Protein AF-A0A7R6VLV3-F1 (afdb_monomer_lite)

pLDDT: mean 92.14, std 11.18, range [52.38, 98.62]

Sequence (174 aa):
MRTFLIFTLLVSQLFALTIQDLVKNYKNKNYKYVCTNGYKLFNKIKKDENLVSMYAFACLKSDYIDHLAVPILILKNSKYARKNRAYFSLILMQKNLLASSICDGVTFENLHVPTTDYYLSTIFNLYYQKKYKYDDNRYIFKDKNITYILHADQKCHLTIDEIHEKTRKIHKIR

Secondary structure (DSSP, 8-state):
-HHHHHHHHHHTTTT---HHHHHHHHHTT-HHHHHHHHHHTHHHHTT-HHHHHHHHHHHHHTT--GGGHHHHHH--SSHHHHHHHHHHHHHHHHHHHHHHHHHS----TT------SSHHHHHHHHHHTT-SEEETTEEEEEETTEEEEEEE-TT--EEEEEE-SS-EEEEE--

Foldseek 3Di:
DVVVVVVVVVVVVPDDDDLVNLVVCLVVLVLVCNQVVCVVVVVVQLVDLVSLLSNQVSCLSQQVLVSLPVLLVRQDDDPVSPVSSVVSVLLSVLVVVVLCCLPVVDDDPPDDDDADPRPSSVVSVCVNVVVFDQDPQWTWHDDPQWIWIWHADPVSFIWIWIDGPPDIDIHGND

Radius of gyration: 20.21 Å; chains: 1; bounding box: 44×34×75 Å

Structure (mmCIF, N/CA/C/O backbone):
data_AF-A0A7R6VLV3-F1
#
_entry.id   AF-A0A7R6VLV3-F1
#
loop_
_atom_site.group_PDB
_atom_site.id
_atom_site.type_symbol
_ato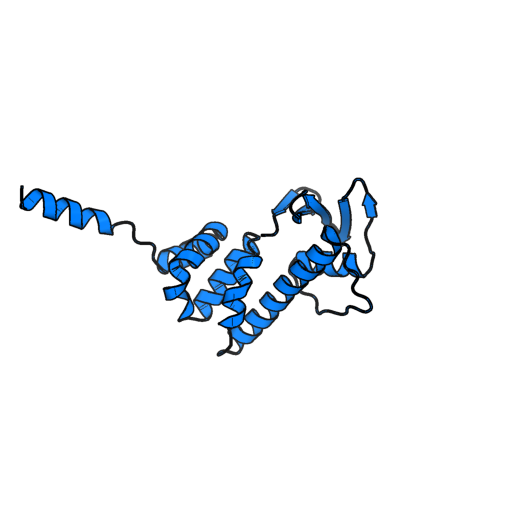m_site.label_atom_id
_atom_site.label_alt_id
_atom_site.label_comp_id
_atom_site.label_asym_id
_atom_site.label_entity_id
_atom_site.label_seq_id
_atom_site.pdbx_PDB_ins_code
_atom_site.Cartn_x
_atom_site.Cartn_y
_atom_site.Cartn_z
_atom_site.occupancy
_atom_site.B_iso_or_equiv
_atom_site.auth_seq_id
_atom_site.auth_comp_id
_atom_site.auth_asym_id
_atom_site.auth_atom_id
_atom_site.pdbx_PDB_model_num
ATOM 1 N N . MET A 1 1 ? -0.428 -1.204 -55.270 1.00 52.38 1 MET A N 1
ATOM 2 C CA . MET A 1 1 ? -0.842 -1.973 -54.067 1.00 52.38 1 MET A CA 1
ATOM 3 C C . MET A 1 1 ? 0.320 -2.348 -53.144 1.00 52.38 1 MET A C 1
ATOM 5 O O . MET A 1 1 ? 0.167 -2.202 -51.941 1.00 52.38 1 MET A O 1
ATOM 9 N N . ARG A 1 2 ? 1.490 -2.764 -53.658 1.00 55.16 2 ARG A N 1
ATOM 10 C CA . ARG A 1 2 ? 2.666 -3.120 -52.829 1.00 55.16 2 ARG A CA 1
ATOM 11 C C . ARG A 1 2 ? 3.239 -1.955 -51.997 1.00 55.16 2 ARG A C 1
ATOM 13 O O . ARG A 1 2 ? 3.637 -2.162 -50.861 1.00 55.16 2 ARG A O 1
ATOM 20 N N . THR A 1 3 ? 3.220 -0.732 -52.529 1.00 55.88 3 THR A N 1
ATOM 21 C CA . THR A 1 3 ? 3.704 0.487 -51.846 1.00 55.88 3 THR A CA 1
ATOM 22 C C . THR A 1 3 ? 2.769 0.988 -50.740 1.00 55.88 3 THR A C 1
ATOM 24 O O . THR A 1 3 ? 3.241 1.514 -49.738 1.00 55.88 3 THR A O 1
ATOM 27 N N . PHE A 1 4 ? 1.456 0.763 -50.867 1.00 56.81 4 PHE A N 1
ATOM 28 C CA . PHE A 1 4 ? 0.463 1.172 -49.863 1.00 56.81 4 PHE A CA 1
ATOM 29 C C . PHE A 1 4 ? 0.545 0.308 -48.589 1.00 56.81 4 PHE A C 1
ATOM 31 O O . PHE A 1 4 ? 0.417 0.821 -47.483 1.00 56.81 4 PHE A O 1
ATOM 38 N N . LEU A 1 5 ? 0.865 -0.985 -48.744 1.00 57.28 5 LEU A N 1
ATOM 39 C CA . LEU A 1 5 ? 1.076 -1.932 -47.639 1.00 57.28 5 LEU A CA 1
ATOM 40 C C . LEU A 1 5 ? 2.317 -1.609 -46.788 1.00 57.28 5 LEU A C 1
ATOM 42 O O . LEU A 1 5 ? 2.301 -1.799 -45.572 1.00 57.28 5 LEU A O 1
ATOM 46 N N . ILE A 1 6 ? 3.379 -1.084 -47.407 1.00 59.91 6 ILE A N 1
ATOM 47 C CA . ILE A 1 6 ? 4.604 -0.677 -46.698 1.00 59.91 6 ILE A CA 1
ATOM 48 C C . ILE A 1 6 ? 4.339 0.577 -45.851 1.00 59.91 6 ILE A C 1
ATOM 50 O O . ILE A 1 6 ? 4.831 0.677 -44.728 1.00 59.91 6 ILE A O 1
ATOM 54 N N . PHE A 1 7 ? 3.498 1.496 -46.338 1.00 57.41 7 PHE A N 1
ATOM 55 C CA . PHE A 1 7 ? 3.139 2.712 -45.607 1.00 57.41 7 PHE A CA 1
ATOM 56 C C . PHE A 1 7 ? 2.276 2.413 -44.369 1.00 57.41 7 PHE A C 1
ATOM 58 O O . PHE A 1 7 ? 2.511 2.975 -43.303 1.00 57.41 7 PHE A O 1
ATOM 65 N N . THR A 1 8 ? 1.347 1.454 -44.453 1.00 60.09 8 THR A N 1
ATOM 66 C CA . THR A 1 8 ? 0.533 1.028 -43.299 1.00 60.09 8 THR A CA 1
ATOM 67 C C . THR A 1 8 ? 1.335 0.328 -42.196 1.00 60.09 8 THR A C 1
ATOM 69 O O . THR A 1 8 ? 0.976 0.444 -41.026 1.00 60.09 8 THR A O 1
ATOM 72 N N . LEU A 1 9 ? 2.441 -0.350 -42.529 1.00 58.28 9 LEU A N 1
ATOM 73 C CA . LEU A 1 9 ? 3.283 -1.051 -41.547 1.00 58.28 9 LEU A CA 1
ATOM 74 C C . LEU A 1 9 ? 4.211 -0.097 -40.766 1.00 58.28 9 LEU A C 1
ATOM 76 O O . LEU A 1 9 ? 4.592 -0.387 -39.631 1.00 58.28 9 LEU A O 1
ATOM 80 N N . LEU A 1 10 ? 4.546 1.062 -41.349 1.00 56.41 10 LEU A N 1
ATOM 81 C CA . LEU A 1 10 ? 5.408 2.069 -40.721 1.00 56.41 10 LEU A CA 1
ATOM 82 C C . LEU A 1 10 ? 4.659 2.904 -39.664 1.00 56.41 10 LEU A C 1
ATOM 84 O O . LEU A 1 10 ? 5.221 3.249 -38.627 1.00 56.41 10 LEU A O 1
ATOM 88 N N . VAL A 1 11 ? 3.370 3.190 -39.887 1.00 60.03 11 VAL A N 1
ATOM 89 C CA . VAL A 1 11 ? 2.559 4.033 -38.984 1.00 60.03 11 VAL A CA 1
ATOM 90 C C . VAL A 1 11 ? 2.170 3.293 -37.692 1.00 60.03 11 VAL A C 1
ATOM 92 O O . VAL A 1 11 ? 1.984 3.923 -36.651 1.00 60.03 11 VAL A O 1
ATOM 95 N N . SER A 1 12 ? 2.130 1.953 -37.694 1.00 56.75 12 SER A N 1
ATOM 96 C CA . SER A 1 12 ? 1.778 1.160 -36.501 1.00 56.75 12 SER A CA 1
ATOM 97 C C . SER A 1 12 ? 2.834 1.155 -35.384 1.00 56.75 12 SER A C 1
ATOM 99 O O . SER A 1 12 ? 2.542 0.706 -34.278 1.00 56.75 12 SER A O 1
ATOM 101 N N . GLN A 1 13 ? 4.050 1.659 -35.627 1.00 57.41 13 GLN A N 1
ATOM 102 C CA . GLN A 1 13 ? 5.126 1.662 -34.621 1.00 57.41 13 GLN A CA 1
ATOM 103 C C . GLN A 1 13 ? 5.123 2.896 -33.696 1.00 57.41 13 GLN A C 1
ATOM 105 O O . GLN A 1 13 ? 5.870 2.928 -32.719 1.00 57.41 13 GLN A O 1
ATOM 110 N N . LEU A 1 14 ? 4.267 3.894 -33.951 1.00 54.88 14 LEU A N 1
ATOM 111 C CA . LEU A 1 14 ? 4.320 5.205 -33.283 1.00 54.88 14 LEU A CA 1
ATOM 112 C C . LEU A 1 14 ? 3.728 5.257 -31.861 1.00 54.88 14 LEU A C 1
ATOM 114 O O . LEU A 1 14 ? 3.871 6.271 -31.185 1.00 54.88 14 LEU A O 1
ATOM 118 N N . PHE A 1 15 ? 3.116 4.177 -31.367 1.00 64.75 15 PHE A N 1
ATOM 119 C CA . PHE A 1 15 ? 2.474 4.148 -30.041 1.00 64.75 15 PHE A CA 1
ATOM 120 C C . PHE A 1 15 ? 3.037 3.066 -29.108 1.00 64.75 15 PHE A C 1
ATOM 122 O O . PHE A 1 15 ? 2.317 2.494 -28.287 1.00 64.75 15 PHE A O 1
ATOM 129 N N . ALA A 1 16 ? 4.329 2.755 -29.219 1.00 79.50 16 ALA A N 1
ATOM 130 C CA . ALA A 1 16 ? 4.968 1.821 -28.300 1.00 79.50 16 ALA A CA 1
ATOM 131 C C . ALA A 1 16 ? 5.195 2.474 -26.924 1.00 79.50 16 ALA A C 1
ATOM 133 O O . ALA A 1 16 ? 5.958 3.425 -26.801 1.00 79.50 16 ALA A O 1
ATOM 134 N N . LEU A 1 17 ? 4.574 1.928 -25.874 1.00 88.06 17 LEU A N 1
ATOM 135 C CA . LEU A 1 17 ? 4.832 2.324 -24.485 1.00 88.06 17 LEU A CA 1
ATOM 136 C C . LEU A 1 17 ? 6.310 2.095 -24.116 1.00 88.06 17 LEU A C 1
ATOM 138 O O . LEU A 1 17 ? 6.812 0.965 -24.191 1.00 88.06 17 LEU A O 1
ATOM 142 N N . THR A 1 18 ? 6.987 3.148 -23.654 1.00 94.31 18 THR A N 1
ATOM 143 C CA . THR A 1 18 ? 8.414 3.113 -23.297 1.00 94.31 18 THR A CA 1
ATOM 144 C C . THR A 1 18 ? 8.668 3.269 -21.792 1.00 94.31 18 THR A C 1
ATOM 146 O O . THR A 1 18 ? 7.795 3.662 -21.019 1.00 94.31 18 THR A O 1
ATOM 149 N N . ILE A 1 19 ? 9.896 2.966 -21.348 1.00 95.69 19 ILE A N 1
ATOM 150 C CA . ILE A 1 19 ? 10.322 3.219 -19.958 1.00 95.69 19 ILE A CA 1
ATOM 151 C C . ILE A 1 19 ? 10.392 4.731 -19.696 1.00 95.69 19 ILE A C 1
ATOM 153 O O . ILE A 1 19 ? 10.039 5.192 -18.611 1.00 95.69 19 ILE A O 1
ATOM 157 N N . GLN A 1 20 ? 10.805 5.510 -20.696 1.00 96.31 20 GLN A N 1
ATOM 158 C CA . GLN A 1 20 ? 10.888 6.965 -20.633 1.00 96.31 20 GLN A CA 1
ATOM 159 C C . GLN A 1 20 ? 9.514 7.584 -20.351 1.00 96.31 20 GLN A C 1
ATOM 161 O O . GLN A 1 20 ? 9.419 8.494 -19.525 1.00 96.31 20 GLN A O 1
ATOM 166 N N . ASP A 1 21 ? 8.446 7.038 -20.942 1.00 95.88 21 ASP A N 1
ATOM 167 C CA . ASP A 1 21 ? 7.072 7.464 -20.657 1.00 95.88 21 ASP A CA 1
ATOM 168 C C . ASP A 1 21 ? 6.703 7.250 -19.190 1.00 95.88 21 ASP A C 1
ATOM 170 O O . ASP A 1 21 ? 6.095 8.127 -18.571 1.00 95.88 21 ASP A O 1
ATOM 174 N N . LEU A 1 22 ? 7.098 6.116 -18.602 1.00 97.38 22 LEU A N 1
ATOM 175 C CA . LEU A 1 22 ? 6.856 5.835 -17.186 1.00 97.38 22 LEU A CA 1
ATOM 176 C C . LEU A 1 22 ? 7.610 6.816 -16.290 1.00 97.38 22 LEU A C 1
ATOM 178 O O . LEU A 1 22 ? 7.017 7.381 -15.375 1.00 97.38 22 LEU A O 1
ATOM 182 N N . VAL A 1 23 ? 8.890 7.072 -16.573 1.00 97.88 23 VAL A N 1
ATOM 183 C CA . VAL A 1 23 ? 9.706 8.019 -15.797 1.00 97.88 23 VAL A CA 1
ATOM 184 C C . VAL A 1 23 ? 9.140 9.439 -15.896 1.00 97.88 23 VAL A C 1
ATOM 186 O O . VAL A 1 23 ? 9.012 10.124 -14.879 1.00 97.88 23 VAL A O 1
ATOM 189 N N . LYS A 1 24 ? 8.749 9.880 -17.098 1.00 98.06 24 LYS A N 1
ATOM 190 C CA . LYS A 1 24 ? 8.115 11.188 -17.322 1.00 98.06 24 LYS A CA 1
ATOM 191 C C . LYS A 1 24 ? 6.810 11.311 -16.534 1.00 98.06 24 LYS A C 1
ATOM 193 O O . LYS A 1 24 ? 6.620 12.282 -15.806 1.00 98.06 24 LYS A O 1
ATOM 198 N N . ASN A 1 25 ? 5.935 10.311 -16.621 1.00 98.38 25 ASN A N 1
ATOM 199 C CA . ASN A 1 25 ? 4.669 10.312 -15.890 1.00 98.38 25 ASN A CA 1
ATOM 200 C C . ASN A 1 25 ? 4.867 10.244 -14.371 1.00 98.38 25 ASN A C 1
ATOM 202 O O . ASN A 1 25 ? 4.122 10.890 -13.636 1.00 98.38 25 ASN A O 1
ATOM 206 N N . TYR A 1 26 ? 5.893 9.537 -13.891 1.00 98.31 26 TYR A N 1
ATOM 207 C CA . TYR A 1 26 ? 6.222 9.493 -12.467 1.00 98.31 26 TYR A CA 1
ATOM 208 C C . TYR A 1 26 ? 6.633 10.873 -11.943 1.00 98.31 26 TYR A C 1
ATOM 210 O O . TYR A 1 26 ? 6.122 11.323 -10.916 1.00 98.31 26 TYR A O 1
ATOM 218 N N . LYS A 1 27 ? 7.509 11.573 -12.679 1.00 98.00 27 LYS A N 1
ATOM 219 C CA . LYS A 1 27 ? 7.925 12.951 -12.367 1.00 98.00 27 LYS A CA 1
ATOM 220 C C . LYS A 1 27 ? 6.735 13.914 -12.357 1.00 98.00 27 LYS A C 1
ATOM 222 O O . LYS A 1 27 ? 6.635 14.747 -11.463 1.00 98.00 27 LYS A O 1
ATOM 227 N N . ASN A 1 28 ? 5.785 13.717 -13.269 1.00 98.19 28 ASN A N 1
ATOM 228 C CA . ASN A 1 28 ? 4.542 14.488 -13.341 1.00 98.19 28 ASN A CA 1
ATOM 229 C C . ASN A 1 28 ? 3.469 14.038 -12.329 1.00 98.19 28 ASN A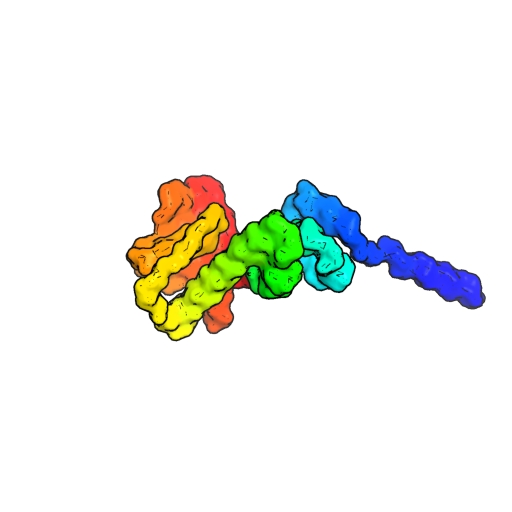 C 1
ATOM 231 O O . ASN A 1 28 ? 2.323 14.466 -12.425 1.00 98.19 28 ASN A O 1
ATOM 235 N N . LYS A 1 29 ? 3.812 13.167 -11.367 1.00 98.19 29 LYS A N 1
ATOM 236 C CA . LYS A 1 29 ? 2.908 12.630 -10.331 1.00 98.19 29 LYS A CA 1
ATOM 237 C C . LYS A 1 29 ? 1.695 11.861 -10.875 1.00 98.19 29 LYS A C 1
ATOM 239 O O . LYS A 1 29 ? 0.742 11.606 -10.142 1.00 98.19 29 LYS A O 1
ATOM 244 N N . ASN A 1 30 ? 1.737 11.418 -12.132 1.00 98.19 30 ASN A N 1
ATOM 245 C CA . ASN A 1 30 ? 0.702 10.584 -12.737 1.00 98.19 30 ASN A CA 1
ATOM 246 C C . ASN A 1 30 ? 0.883 9.112 -12.322 1.00 98.19 30 ASN A C 1
ATOM 248 O O . ASN A 1 30 ? 1.199 8.231 -13.126 1.00 98.19 30 ASN A O 1
ATOM 252 N N . TYR A 1 31 ? 0.736 8.845 -11.024 1.00 98.31 31 TYR A N 1
ATOM 253 C CA . TYR A 1 31 ? 1.088 7.560 -10.419 1.00 98.31 31 TYR A CA 1
ATOM 254 C C . TYR A 1 31 ? 0.207 6.405 -10.895 1.00 98.31 31 TYR A C 1
ATOM 256 O O . TYR A 1 31 ? 0.719 5.318 -11.149 1.00 98.31 31 TYR A O 1
ATOM 264 N N . LYS A 1 32 ? -1.091 6.649 -11.116 1.00 97.50 32 LYS A N 1
ATOM 265 C CA . LYS A 1 32 ? -2.009 5.635 -11.655 1.00 97.50 32 LYS A CA 1
ATOM 266 C C . LYS A 1 32 ? -1.573 5.158 -13.042 1.00 97.50 32 LYS A C 1
ATOM 268 O O . LYS A 1 32 ? -1.602 3.955 -13.309 1.00 97.50 32 LYS A O 1
ATOM 273 N N . TYR A 1 33 ? -1.132 6.080 -13.905 1.00 97.75 33 TYR A N 1
ATOM 274 C CA . TYR A 1 33 ? -0.575 5.729 -15.212 1.00 97.75 33 TYR A CA 1
ATOM 275 C C . TYR A 1 33 ? 0.677 4.871 -15.058 1.00 97.75 33 TYR A C 1
ATOM 277 O O . TYR A 1 33 ? 0.781 3.832 -15.705 1.00 97.75 33 TYR A O 1
ATOM 285 N N . VAL A 1 34 ? 1.609 5.276 -14.188 1.00 98.31 34 VAL A N 1
ATOM 286 C CA . VAL A 1 34 ? 2.860 4.535 -13.977 1.00 98.31 34 VAL A CA 1
ATOM 287 C C . VAL A 1 34 ? 2.600 3.144 -13.410 1.00 98.31 34 VAL A C 1
ATOM 289 O O . VAL A 1 34 ? 3.207 2.191 -13.884 1.00 98.31 34 VAL A O 1
ATOM 292 N N . CYS A 1 35 ? 1.673 2.993 -12.465 1.00 98.06 35 CYS A N 1
ATOM 293 C CA . CYS A 1 35 ? 1.309 1.682 -11.940 1.00 98.06 35 CYS A CA 1
ATOM 294 C C . CYS A 1 35 ? 0.656 0.803 -13.020 1.00 98.06 35 CYS A C 1
ATOM 296 O O . CYS A 1 35 ? 1.100 -0.308 -13.293 1.00 98.06 35 CYS A O 1
ATOM 298 N N . THR A 1 36 ? -0.356 1.311 -13.725 1.00 96.81 36 THR A N 1
ATOM 299 C CA . THR A 1 36 ? -1.097 0.501 -14.708 1.00 96.81 36 THR A CA 1
ATOM 300 C C . THR A 1 36 ? -0.221 0.102 -15.899 1.00 96.81 36 THR A C 1
ATOM 302 O O . THR A 1 36 ? -0.232 -1.045 -16.344 1.00 96.81 36 THR A O 1
ATOM 305 N N . ASN A 1 37 ? 0.563 1.041 -16.432 1.00 97.25 37 ASN A N 1
ATOM 306 C CA . ASN A 1 37 ? 1.419 0.787 -17.589 1.00 97.25 37 ASN A CA 1
ATOM 307 C C . ASN A 1 37 ? 2.752 0.142 -17.201 1.00 97.25 37 ASN A C 1
ATOM 309 O O . ASN A 1 37 ? 3.312 -0.622 -17.985 1.00 97.25 37 ASN A O 1
ATOM 313 N N . GLY A 1 38 ? 3.232 0.368 -15.979 1.00 96.50 38 GLY A N 1
ATOM 314 C CA . GLY A 1 38 ? 4.389 -0.336 -15.444 1.00 96.50 38 GLY A CA 1
ATOM 315 C C . GLY A 1 38 ? 4.134 -1.833 -15.297 1.00 96.50 38 GLY A C 1
ATOM 316 O O . GLY A 1 38 ? 5.019 -2.617 -15.620 1.00 96.50 38 GLY A O 1
ATOM 317 N N . TYR A 1 39 ? 2.909 -2.237 -14.946 1.00 94.44 39 TYR A N 1
ATOM 318 C CA . TYR A 1 39 ? 2.505 -3.645 -14.955 1.00 94.44 39 TYR A CA 1
ATOM 319 C C . TYR A 1 39 ? 2.616 -4.260 -16.362 1.00 94.44 39 TYR A C 1
ATOM 321 O O . TYR A 1 39 ? 3.238 -5.305 -16.547 1.00 94.44 39 TYR A O 1
ATOM 329 N N . LYS A 1 40 ? 2.113 -3.564 -17.390 1.00 94.44 40 LYS A N 1
ATOM 330 C CA . LYS A 1 40 ? 2.226 -4.006 -18.795 1.00 94.44 40 LYS A CA 1
ATOM 331 C C . LYS A 1 40 ? 3.681 -4.109 -19.258 1.00 94.44 40 LYS A C 1
ATOM 333 O O . LYS A 1 40 ? 4.042 -5.019 -19.999 1.00 94.44 40 LYS A O 1
ATOM 338 N N . LEU A 1 41 ? 4.527 -3.180 -18.814 1.00 95.31 41 LEU A N 1
ATOM 339 C CA . LEU A 1 41 ? 5.943 -3.118 -19.177 1.00 95.31 41 LEU A CA 1
ATOM 340 C C . LEU A 1 41 ? 6.852 -3.877 -18.197 1.00 95.31 41 LEU A C 1
ATOM 342 O O . LEU A 1 41 ? 8.080 -3.782 -18.287 1.00 95.31 41 LEU A O 1
ATOM 346 N N . PHE A 1 42 ? 6.284 -4.644 -17.265 1.00 94.88 42 PHE A N 1
ATOM 347 C CA . PHE A 1 42 ? 7.020 -5.128 -16.101 1.00 94.88 42 PHE A CA 1
ATOM 348 C C . PHE A 1 42 ? 8.194 -6.038 -16.472 1.00 94.88 42 PHE A C 1
ATOM 350 O O . PHE A 1 42 ? 9.256 -5.970 -15.859 1.00 94.88 42 PHE A O 1
ATOM 357 N N . ASN A 1 43 ? 8.067 -6.814 -17.553 1.00 94.88 43 ASN A N 1
ATOM 358 C CA . ASN A 1 43 ? 9.161 -7.634 -18.078 1.00 94.88 43 ASN A CA 1
ATOM 359 C C . ASN A 1 43 ? 10.415 -6.833 -18.468 1.00 94.88 43 ASN A C 1
ATOM 361 O O . ASN A 1 43 ? 11.515 -7.385 -18.420 1.00 94.88 43 ASN A O 1
ATOM 365 N N . LYS A 1 44 ? 10.272 -5.552 -18.832 1.00 94.75 44 LYS A N 1
ATOM 366 C CA . LYS A 1 44 ? 11.410 -4.656 -19.085 1.00 94.75 44 LYS A CA 1
ATOM 367 C C . LYS A 1 44 ? 11.884 -3.984 -17.792 1.00 94.75 44 LYS A C 1
ATOM 369 O O . LYS A 1 44 ? 13.082 -3.943 -17.544 1.00 94.75 44 LYS A O 1
ATOM 374 N N . ILE A 1 45 ? 10.950 -3.524 -16.956 1.00 96.25 45 ILE A N 1
ATOM 375 C CA . ILE A 1 45 ? 11.226 -2.829 -15.684 1.00 96.25 45 ILE A CA 1
ATOM 376 C C . ILE A 1 45 ? 11.972 -3.725 -14.693 1.00 96.25 45 ILE A C 1
ATOM 378 O O . ILE A 1 45 ? 12.891 -3.259 -14.030 1.00 96.25 45 ILE A O 1
ATOM 382 N N . LYS A 1 46 ? 11.620 -5.015 -14.611 1.00 96.25 46 LYS A N 1
ATOM 383 C CA . LYS A 1 46 ? 12.142 -5.955 -13.604 1.00 96.25 46 LYS A CA 1
ATOM 384 C C . LYS A 1 46 ? 13.658 -6.161 -13.618 1.00 96.25 46 LYS A C 1
ATOM 386 O O . LYS A 1 46 ? 14.190 -6.773 -12.699 1.00 96.25 46 LYS A O 1
ATOM 391 N N . LYS A 1 47 ? 14.336 -5.691 -14.666 1.00 95.25 47 LYS A N 1
ATOM 392 C CA . LYS A 1 47 ? 15.792 -5.761 -14.816 1.00 95.25 47 LYS A CA 1
ATOM 393 C C . LYS A 1 47 ? 16.528 -4.680 -14.014 1.00 95.25 47 LYS A C 1
ATOM 395 O O . LYS A 1 47 ? 17.731 -4.804 -13.835 1.00 95.25 47 LYS A O 1
ATOM 400 N N . ASP A 1 48 ? 15.825 -3.653 -13.533 1.00 97.31 48 ASP A N 1
ATOM 401 C CA . ASP A 1 48 ? 16.395 -2.532 -12.781 1.00 97.31 48 ASP A CA 1
ATOM 402 C C . ASP A 1 48 ? 15.603 -2.298 -11.481 1.00 97.31 48 ASP A C 1
ATOM 404 O O . ASP A 1 48 ? 14.427 -1.924 -11.501 1.00 97.31 48 ASP A O 1
ATOM 408 N N . GLU A 1 49 ? 16.252 -2.495 -10.328 1.00 97.75 49 GLU A N 1
ATOM 409 C CA . GLU A 1 49 ? 15.623 -2.346 -9.008 1.00 97.75 49 GLU A CA 1
ATOM 410 C C . GLU A 1 49 ? 15.118 -0.917 -8.729 1.00 97.75 49 GLU A C 1
ATOM 412 O O . GLU A 1 49 ? 14.152 -0.743 -7.976 1.00 97.75 49 GLU A O 1
ATOM 417 N N . ASN A 1 50 ? 15.711 0.108 -9.350 1.00 97.88 50 ASN A N 1
ATOM 418 C CA . ASN A 1 50 ? 15.242 1.486 -9.221 1.00 97.88 50 ASN A CA 1
ATOM 419 C C . ASN A 1 50 ? 13.920 1.678 -9.965 1.00 97.88 50 ASN A C 1
ATOM 421 O O . ASN A 1 50 ? 12.989 2.283 -9.429 1.00 97.88 50 ASN A O 1
ATOM 425 N N . LEU A 1 51 ? 13.801 1.113 -11.170 1.00 98.12 51 LEU A N 1
ATOM 426 C CA . LEU A 1 51 ? 12.557 1.157 -11.937 1.00 98.12 51 LEU A CA 1
ATOM 427 C C . LEU A 1 51 ? 11.455 0.327 -11.265 1.00 98.12 51 LEU A C 1
ATOM 429 O O . LEU A 1 51 ? 10.309 0.776 -11.209 1.00 98.12 51 LEU A O 1
ATOM 433 N N . VAL A 1 52 ? 11.791 -0.838 -10.697 1.00 98.50 52 VAL A N 1
ATOM 434 C CA . VAL A 1 52 ? 10.845 -1.646 -9.904 1.00 98.50 52 VAL A CA 1
ATOM 435 C C . VAL A 1 52 ? 10.363 -0.873 -8.676 1.00 98.50 52 VAL A C 1
ATOM 437 O O . VAL A 1 52 ? 9.164 -0.852 -8.402 1.00 98.50 52 VAL A O 1
ATOM 440 N N . SER A 1 53 ? 11.269 -0.195 -7.965 1.00 98.62 53 SER A N 1
ATOM 441 C CA . SER A 1 53 ? 10.908 0.641 -6.815 1.00 98.62 53 SER A CA 1
ATOM 442 C C . SER A 1 53 ? 10.006 1.809 -7.226 1.00 98.62 53 SER A C 1
ATOM 444 O O . SER A 1 53 ? 8.992 2.052 -6.578 1.00 98.62 53 SER A O 1
ATOM 446 N N . MET A 1 54 ? 10.324 2.505 -8.325 1.00 98.56 54 MET A N 1
ATOM 447 C CA . MET A 1 54 ? 9.497 3.590 -8.873 1.00 98.56 54 MET A CA 1
ATOM 448 C C . MET A 1 54 ? 8.079 3.107 -9.205 1.00 98.56 54 MET A C 1
ATOM 450 O O . MET A 1 54 ? 7.102 3.756 -8.831 1.00 98.56 54 MET A O 1
ATOM 454 N N . TYR A 1 55 ? 7.968 1.960 -9.879 1.00 98.56 55 TYR A N 1
ATOM 455 C CA . TYR A 1 55 ? 6.695 1.307 -10.172 1.00 98.56 55 TYR A CA 1
ATOM 456 C C . TYR A 1 55 ? 5.906 0.997 -8.890 1.00 98.56 55 TYR A C 1
ATOM 458 O O . TYR A 1 55 ? 4.752 1.402 -8.770 1.00 98.56 55 TYR A O 1
ATOM 466 N N . ALA A 1 56 ? 6.540 0.348 -7.912 1.00 98.50 56 ALA A N 1
ATOM 467 C CA . ALA A 1 56 ? 5.905 -0.041 -6.655 1.00 98.50 56 ALA A CA 1
ATOM 468 C C . ALA A 1 56 ? 5.400 1.174 -5.856 1.00 98.50 56 ALA A C 1
ATOM 470 O O . ALA A 1 56 ? 4.249 1.201 -5.419 1.00 98.50 56 ALA A O 1
ATOM 471 N N . PHE A 1 57 ? 6.211 2.230 -5.740 1.00 98.50 57 PHE A N 1
ATOM 472 C CA . PHE A 1 57 ? 5.778 3.478 -5.110 1.00 98.50 57 PHE A CA 1
ATOM 473 C C . PHE A 1 57 ? 4.636 4.154 -5.870 1.00 98.50 57 PHE A C 1
ATOM 475 O O . PHE A 1 57 ? 3.742 4.721 -5.244 1.00 98.50 57 PHE A O 1
ATOM 482 N N . ALA A 1 58 ? 4.632 4.107 -7.204 1.00 98.50 58 ALA A N 1
ATOM 483 C CA . ALA A 1 58 ? 3.512 4.629 -7.977 1.00 98.50 58 ALA A CA 1
ATOM 484 C C . ALA A 1 58 ? 2.216 3.857 -7.687 1.00 98.50 58 ALA A C 1
ATOM 486 O O . ALA A 1 58 ? 1.161 4.472 -7.531 1.00 98.50 58 ALA A O 1
ATOM 487 N N . CYS A 1 59 ? 2.295 2.533 -7.556 1.00 98.25 59 CYS A N 1
ATOM 488 C CA . CYS A 1 59 ? 1.152 1.706 -7.182 1.00 98.25 59 CYS A CA 1
ATOM 489 C C . CYS A 1 59 ? 0.624 2.043 -5.784 1.00 98.25 59 CYS A C 1
ATOM 491 O O . CYS A 1 59 ? -0.562 2.336 -5.653 1.00 98.25 59 CYS A O 1
ATOM 493 N N . LEU A 1 60 ? 1.498 2.171 -4.779 1.00 97.19 60 LEU A N 1
ATOM 494 C CA . LEU A 1 60 ? 1.100 2.633 -3.440 1.00 97.19 60 LEU A CA 1
ATOM 495 C C . LEU A 1 60 ? 0.419 4.003 -3.447 1.00 97.19 60 LEU A C 1
ATOM 497 O O . LEU A 1 60 ? -0.596 4.201 -2.784 1.00 97.19 60 LEU A O 1
ATOM 501 N N . LYS A 1 61 ? 0.968 4.960 -4.203 1.00 96.81 61 LYS A N 1
ATOM 502 C CA . LYS A 1 61 ? 0.425 6.325 -4.305 1.00 96.81 61 LYS A CA 1
ATOM 503 C C . LYS A 1 61 ? -0.881 6.411 -5.096 1.00 96.81 61 LYS A C 1
ATOM 505 O O . LYS A 1 61 ? -1.497 7.474 -5.117 1.00 96.81 61 LYS A O 1
ATOM 510 N N . SER A 1 62 ? -1.270 5.334 -5.771 1.00 96.81 62 SER A N 1
ATOM 511 C CA . SER A 1 62 ? -2.522 5.228 -6.521 1.00 96.81 62 SER A CA 1
ATOM 512 C C . SER A 1 62 ? -3.449 4.131 -5.986 1.00 96.81 62 SER A C 1
ATOM 514 O O . SER A 1 62 ? -4.381 3.746 -6.687 1.00 96.81 62 SER A O 1
ATOM 516 N N . ASP A 1 63 ? -3.199 3.673 -4.754 1.00 96.44 63 ASP A N 1
ATOM 517 C CA . ASP A 1 63 ? -3.983 2.688 -3.997 1.00 96.44 63 ASP A CA 1
ATOM 518 C C . ASP A 1 63 ? -4.063 1.275 -4.619 1.00 96.44 63 ASP A C 1
ATOM 520 O O . ASP A 1 63 ? -4.924 0.485 -4.245 1.00 96.44 63 ASP A O 1
ATOM 524 N N . TYR A 1 64 ? -3.142 0.919 -5.525 1.00 97.12 64 TYR A N 1
ATOM 525 C CA . TYR A 1 64 ? -2.970 -0.449 -6.048 1.00 97.12 64 TYR A CA 1
ATOM 526 C C . TYR A 1 64 ? -1.958 -1.211 -5.183 1.00 97.12 64 TYR A C 1
ATOM 528 O O . TYR A 1 64 ? -0.822 -1.451 -5.597 1.00 97.12 64 TYR A O 1
ATOM 536 N N . ILE A 1 65 ? -2.317 -1.530 -3.944 1.00 97.38 65 ILE A N 1
ATOM 537 C CA . ILE A 1 65 ? -1.415 -2.191 -2.995 1.00 97.38 65 ILE A CA 1
ATOM 538 C C . ILE A 1 65 ? -1.127 -3.637 -3.430 1.00 97.38 65 ILE A C 1
ATOM 540 O O . ILE A 1 65 ? 0.011 -4.083 -3.283 1.00 97.38 65 ILE A O 1
ATOM 544 N N . ASP A 1 66 ? -2.074 -4.349 -4.053 1.00 96.50 66 ASP A N 1
ATOM 545 C CA . ASP A 1 66 ? -1.856 -5.739 -4.504 1.00 96.50 66 ASP A CA 1
ATOM 546 C C . ASP A 1 66 ? -0.743 -5.860 -5.546 1.00 96.50 66 ASP A C 1
ATOM 548 O O . ASP A 1 66 ? -0.029 -6.864 -5.623 1.00 96.50 66 ASP A O 1
ATOM 552 N N . HIS A 1 67 ? -0.508 -4.792 -6.307 1.00 96.81 67 HIS A N 1
ATOM 553 C CA . HIS A 1 67 ? 0.569 -4.734 -7.289 1.00 96.81 67 HIS A CA 1
ATOM 554 C C . HIS A 1 67 ? 1.972 -4.784 -6.660 1.00 96.81 67 HIS A C 1
ATOM 556 O O . HIS A 1 67 ? 2.954 -4.925 -7.395 1.00 96.81 67 HIS A O 1
ATOM 562 N N . LEU A 1 68 ? 2.090 -4.697 -5.328 1.00 97.94 68 LEU A N 1
ATOM 563 C CA . LEU A 1 68 ? 3.345 -4.866 -4.597 1.00 97.94 68 LEU A CA 1
ATOM 564 C C . LEU A 1 68 ? 3.818 -6.316 -4.493 1.00 97.94 68 LEU A C 1
ATOM 566 O O . LEU A 1 68 ? 5.020 -6.529 -4.312 1.00 97.94 68 LEU A O 1
ATOM 570 N N . ALA A 1 69 ? 2.925 -7.298 -4.656 1.00 97.50 69 ALA A N 1
ATOM 571 C CA . ALA A 1 69 ? 3.253 -8.714 -4.486 1.00 97.50 69 ALA A CA 1
ATOM 572 C C . ALA A 1 69 ? 4.468 -9.141 -5.328 1.00 97.50 69 ALA A C 1
ATOM 574 O O . ALA A 1 69 ? 5.372 -9.814 -4.837 1.00 97.50 69 ALA A O 1
ATOM 575 N N . VAL A 1 70 ? 4.540 -8.688 -6.584 1.00 96.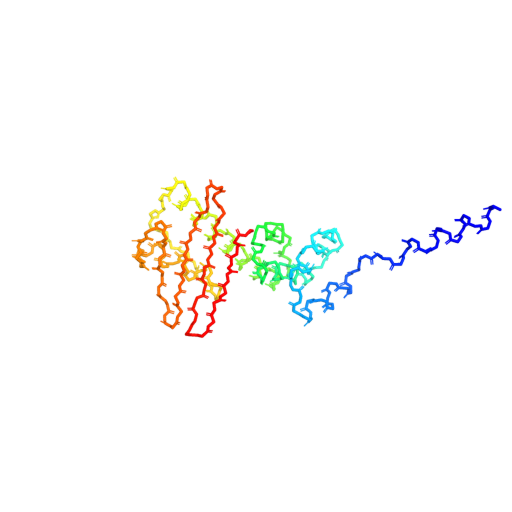69 70 VAL A N 1
ATOM 576 C CA . VAL A 1 70 ? 5.644 -9.036 -7.489 1.00 96.69 70 VAL A CA 1
ATOM 577 C C . VAL A 1 70 ? 6.923 -8.226 -7.207 1.00 96.69 70 VAL A C 1
ATOM 579 O O . VAL A 1 70 ? 7.975 -8.849 -7.053 1.00 96.69 70 VAL A O 1
ATOM 582 N N . PRO A 1 71 ? 6.906 -6.878 -7.092 1.00 97.94 71 PRO A N 1
ATOM 583 C CA . PRO A 1 71 ? 8.080 -6.091 -6.698 1.00 97.94 71 PRO A CA 1
ATOM 584 C C . PRO A 1 71 ? 8.810 -6.604 -5.455 1.00 97.94 71 PRO A C 1
ATOM 586 O O . PRO A 1 71 ? 10.042 -6.635 -5.446 1.00 97.94 71 PRO A O 1
ATOM 589 N N . ILE A 1 72 ? 8.072 -7.048 -4.433 1.00 98.38 72 ILE A N 1
ATOM 590 C CA . ILE A 1 72 ? 8.636 -7.598 -3.192 1.00 98.38 72 ILE A CA 1
ATOM 591 C C . ILE A 1 72 ? 9.571 -8.782 -3.473 1.00 98.38 72 ILE A C 1
ATOM 593 O O . ILE A 1 72 ? 10.625 -8.896 -2.851 1.00 98.38 72 ILE A O 1
ATOM 597 N N . LEU A 1 73 ? 9.228 -9.651 -4.425 1.00 97.38 73 LEU A N 1
ATOM 598 C CA . LEU A 1 73 ? 10.040 -10.825 -4.762 1.00 97.38 73 LEU A CA 1
ATOM 599 C C . LEU A 1 73 ? 11.330 -10.461 -5.515 1.00 97.38 73 LEU A C 1
ATOM 601 O O . LEU A 1 73 ? 12.297 -11.226 -5.503 1.00 97.38 73 LEU A O 1
ATOM 605 N N . ILE A 1 74 ? 11.353 -9.295 -6.161 1.00 97.31 74 ILE A N 1
ATOM 606 C CA . ILE A 1 74 ? 12.437 -8.868 -7.053 1.00 97.31 74 ILE A CA 1
ATOM 607 C C . ILE A 1 74 ? 13.476 -8.017 -6.323 1.00 97.31 74 ILE A C 1
ATOM 609 O O . ILE A 1 74 ? 14.670 -8.190 -6.550 1.00 97.31 74 ILE A O 1
ATOM 613 N N . LEU A 1 75 ? 13.038 -7.125 -5.436 1.00 98.31 75 LEU A N 1
ATOM 614 C CA . LEU A 1 75 ? 13.881 -6.137 -4.759 1.00 98.31 75 LEU A CA 1
ATOM 615 C C . LEU A 1 75 ? 14.760 -6.771 -3.661 1.00 98.31 75 LEU A C 1
ATOM 617 O O . LEU A 1 75 ? 14.378 -6.815 -2.493 1.00 98.31 75 LEU A O 1
ATOM 621 N N . LYS A 1 76 ? 15.950 -7.281 -3.998 1.00 97.06 76 LYS A N 1
ATOM 622 C CA . LYS A 1 76 ? 16.784 -8.043 -3.040 1.00 97.06 76 LYS A CA 1
ATOM 623 C C . LYS A 1 76 ? 18.286 -7.766 -3.097 1.00 97.06 76 LYS A C 1
ATOM 625 O O . LYS A 1 76 ? 18.984 -8.038 -2.116 1.00 97.06 76 LYS A O 1
ATOM 630 N N . ASN A 1 77 ? 18.789 -7.211 -4.193 1.00 96.56 77 ASN A N 1
ATOM 631 C CA . ASN A 1 77 ? 20.221 -7.167 -4.470 1.00 96.56 77 ASN A CA 1
ATOM 632 C C . ASN A 1 77 ? 20.894 -5.978 -3.773 1.00 96.56 77 ASN A C 1
ATOM 634 O O . ASN A 1 77 ? 21.855 -6.155 -3.020 1.00 96.56 77 ASN A O 1
ATOM 638 N N . SER A 1 78 ? 20.370 -4.765 -3.949 1.00 97.69 78 SER A N 1
ATOM 639 C CA . SER A 1 78 ? 20.929 -3.563 -3.320 1.00 97.69 78 SER A CA 1
ATOM 640 C C . SER A 1 78 ? 20.378 -3.308 -1.910 1.00 97.69 78 SER A C 1
ATOM 642 O O . SER A 1 78 ? 19.279 -3.736 -1.548 1.00 97.69 78 SER A O 1
ATOM 644 N N . LYS A 1 79 ? 21.131 -2.557 -1.088 1.00 98.06 79 LYS A N 1
ATOM 645 C CA . LYS A 1 79 ? 20.677 -2.111 0.247 1.00 98.06 79 LYS A CA 1
ATOM 646 C C . LYS A 1 79 ? 19.367 -1.318 0.155 1.00 98.06 79 LYS A C 1
ATOM 648 O O . LYS A 1 79 ? 18.460 -1.542 0.953 1.00 98.06 79 LYS A O 1
ATOM 653 N N . TYR A 1 80 ? 19.264 -0.427 -0.832 1.00 97.44 80 TYR A N 1
ATOM 654 C CA . TYR A 1 80 ? 18.057 0.360 -1.084 1.00 97.44 80 TYR A CA 1
ATOM 655 C C . TYR A 1 80 ? 16.879 -0.522 -1.509 1.00 97.44 80 TYR A C 1
ATOM 657 O O . TYR A 1 80 ? 15.792 -0.377 -0.952 1.00 97.44 80 TYR A O 1
ATOM 665 N N . ALA A 1 81 ? 17.094 -1.490 -2.404 1.00 98.19 81 ALA A N 1
ATOM 666 C CA . ALA A 1 81 ? 16.047 -2.428 -2.795 1.00 98.19 81 ALA A CA 1
ATOM 667 C C . ALA A 1 81 ? 15.554 -3.271 -1.617 1.00 98.19 81 ALA A C 1
ATOM 669 O O . ALA A 1 81 ? 14.348 -3.364 -1.414 1.00 98.19 81 ALA A O 1
ATOM 670 N N . ARG A 1 82 ? 16.449 -3.808 -0.775 1.00 98.31 82 ARG A N 1
ATOM 671 C CA . ARG A 1 82 ? 16.041 -4.550 0.432 1.00 98.31 82 ARG A CA 1
ATOM 672 C C . ARG A 1 82 ? 15.230 -3.694 1.407 1.00 98.31 82 ARG A C 1
ATOM 674 O O . ARG A 1 82 ? 14.251 -4.186 1.962 1.00 98.31 82 ARG A O 1
ATOM 681 N N . LYS A 1 83 ? 15.590 -2.416 1.584 1.00 98.00 83 LYS A N 1
ATOM 682 C CA . LYS A 1 83 ? 14.806 -1.471 2.400 1.00 98.00 83 LYS A CA 1
ATOM 683 C C . LYS A 1 83 ? 13.402 -1.271 1.820 1.00 98.00 83 LYS A C 1
ATOM 685 O O . LYS A 1 83 ? 12.422 -1.388 2.549 1.00 98.00 83 LYS A O 1
ATOM 690 N N . ASN A 1 84 ? 13.306 -1.020 0.515 1.00 98.38 84 ASN A N 1
ATOM 691 C CA . ASN A 1 84 ? 12.025 -0.836 -0.168 1.00 98.38 84 ASN A CA 1
ATOM 692 C C . ASN A 1 84 ? 11.175 -2.111 -0.119 1.00 98.38 84 ASN A C 1
ATOM 694 O O . ASN A 1 84 ? 9.988 -2.038 0.172 1.00 98.38 84 ASN A O 1
ATOM 698 N N . ARG A 1 85 ? 11.785 -3.286 -0.310 1.00 98.25 85 ARG A N 1
ATOM 699 C CA . ARG A 1 85 ? 11.126 -4.584 -0.142 1.00 98.25 85 ARG A CA 1
ATOM 700 C C . ARG A 1 85 ? 10.509 -4.721 1.241 1.00 98.25 85 ARG A C 1
ATOM 702 O O . ARG A 1 85 ? 9.342 -5.066 1.327 1.00 98.25 85 ARG A O 1
ATOM 709 N N . ALA A 1 86 ? 11.267 -4.452 2.304 1.00 97.81 86 ALA A N 1
ATOM 710 C CA . ALA A 1 86 ? 10.752 -4.545 3.668 1.00 97.81 86 ALA A CA 1
ATOM 711 C C . ALA A 1 86 ? 9.556 -3.602 3.889 1.00 97.81 86 ALA A C 1
ATOM 713 O O . ALA A 1 86 ? 8.535 -4.026 4.426 1.00 97.81 86 ALA A O 1
ATOM 714 N N . TYR A 1 87 ? 9.654 -2.360 3.404 1.00 98.12 87 TYR A N 1
ATOM 715 C CA . TYR A 1 87 ? 8.571 -1.377 3.466 1.00 98.12 87 TYR A CA 1
ATOM 716 C C . TYR A 1 87 ? 7.307 -1.848 2.724 1.00 98.12 87 TYR A C 1
ATOM 718 O O . TYR A 1 87 ? 6.218 -1.850 3.293 1.00 98.12 87 TYR A O 1
ATOM 726 N N . PHE A 1 88 ? 7.443 -2.315 1.479 1.00 98.25 88 PHE A N 1
ATOM 727 C CA . PHE A 1 88 ? 6.316 -2.808 0.682 1.00 98.25 88 PHE A CA 1
ATOM 728 C C . PHE A 1 88 ? 5.686 -4.070 1.272 1.00 98.25 88 PHE A C 1
ATOM 730 O O . PHE A 1 88 ? 4.462 -4.171 1.315 1.00 98.25 88 PHE A O 1
ATOM 737 N N . SER A 1 89 ? 6.502 -5.007 1.763 1.00 98.06 89 SER A N 1
ATOM 738 C CA . SER A 1 89 ? 6.019 -6.214 2.438 1.00 98.06 89 SER A CA 1
ATOM 739 C C . SER A 1 89 ? 5.178 -5.879 3.661 1.00 98.06 89 SER A C 1
ATOM 741 O O . SER A 1 89 ? 4.124 -6.476 3.851 1.00 98.06 89 SER A O 1
ATOM 743 N N . LEU A 1 90 ? 5.622 -4.914 4.469 1.00 97.75 90 LEU A N 1
ATOM 744 C CA . LEU A 1 90 ? 4.903 -4.493 5.665 1.00 97.75 90 LEU A CA 1
ATOM 745 C C . LEU A 1 90 ? 3.527 -3.911 5.319 1.00 97.75 90 LEU A C 1
ATOM 747 O O . LEU A 1 90 ? 2.537 -4.311 5.924 1.00 97.75 90 LEU A O 1
ATOM 751 N N . ILE A 1 91 ? 3.448 -3.035 4.313 1.00 98.06 91 ILE A N 1
ATOM 752 C CA . ILE A 1 91 ? 2.173 -2.438 3.884 1.00 98.06 91 ILE A CA 1
ATOM 753 C C . ILE A 1 91 ? 1.221 -3.500 3.319 1.00 98.06 91 ILE A C 1
ATOM 755 O O . ILE A 1 91 ? 0.049 -3.532 3.695 1.00 98.06 91 ILE A O 1
ATOM 759 N N . LEU A 1 92 ? 1.709 -4.384 2.443 1.00 97.94 92 LEU A N 1
ATOM 760 C CA . LEU A 1 92 ? 0.883 -5.445 1.858 1.00 97.94 92 LEU A CA 1
ATOM 761 C C . LEU A 1 92 ? 0.379 -6.422 2.931 1.00 97.94 92 LEU A C 1
ATOM 763 O O . LEU A 1 92 ? -0.786 -6.806 2.927 1.00 97.94 92 LEU A O 1
ATOM 767 N N . MET A 1 93 ? 1.235 -6.785 3.888 1.00 97.31 93 MET A N 1
ATOM 768 C CA . MET A 1 93 ? 0.851 -7.623 5.023 1.00 97.31 93 MET A CA 1
ATOM 769 C C . MET A 1 93 ? -0.232 -6.948 5.872 1.00 97.31 93 MET A C 1
ATOM 771 O O . MET A 1 93 ? -1.244 -7.574 6.173 1.00 97.31 93 MET A O 1
ATOM 775 N N . GLN A 1 94 ? -0.048 -5.672 6.226 1.00 96.50 94 GLN A N 1
ATOM 776 C CA . GLN A 1 94 ? -1.032 -4.912 7.002 1.00 96.50 94 GLN A CA 1
ATOM 777 C C . GLN A 1 94 ? -2.386 -4.847 6.293 1.00 96.50 94 GLN A C 1
ATOM 779 O O . GLN A 1 94 ? -3.409 -5.063 6.938 1.00 96.50 94 GLN A O 1
ATOM 784 N N . LYS A 1 95 ? -2.401 -4.629 4.970 1.00 96.56 95 LYS A N 1
ATOM 785 C CA . LYS A 1 95 ? -3.628 -4.716 4.167 1.00 96.56 95 LYS A CA 1
ATOM 786 C C . LYS A 1 95 ? -4.312 -6.070 4.341 1.00 96.56 95 LYS A C 1
ATOM 788 O O . LYS A 1 95 ? -5.497 -6.104 4.651 1.00 96.56 95 LYS A O 1
ATOM 793 N N . ASN A 1 96 ? -3.588 -7.166 4.117 1.00 96.00 96 ASN A N 1
ATOM 794 C CA . ASN A 1 96 ? -4.178 -8.506 4.090 1.00 96.00 96 ASN A CA 1
ATOM 795 C C . ASN A 1 96 ? -4.749 -8.911 5.450 1.00 96.00 96 ASN A C 1
ATOM 797 O O . ASN A 1 96 ? -5.839 -9.473 5.523 1.00 96.00 96 ASN A O 1
ATOM 801 N N . LEU A 1 97 ? -4.034 -8.587 6.525 1.00 95.94 97 LEU A N 1
ATOM 802 C CA . LEU A 1 97 ? -4.483 -8.832 7.892 1.00 95.94 97 LEU A CA 1
ATOM 803 C C . LEU A 1 97 ? -5.735 -8.007 8.219 1.00 95.94 97 LEU A C 1
ATOM 805 O O . LEU A 1 97 ? -6.717 -8.561 8.706 1.00 95.94 97 LEU A O 1
ATOM 809 N N . LEU A 1 98 ? -5.741 -6.717 7.864 1.00 95.44 98 LEU A N 1
ATOM 810 C CA . LEU A 1 98 ? -6.900 -5.847 8.061 1.00 95.44 98 LEU A CA 1
ATOM 811 C C . LEU A 1 98 ? -8.120 -6.336 7.267 1.00 95.44 98 LEU A C 1
ATOM 813 O O . LEU A 1 98 ? -9.218 -6.382 7.813 1.00 95.44 98 LEU A O 1
ATOM 817 N N . ALA A 1 99 ? -7.929 -6.744 6.009 1.00 95.81 99 ALA A N 1
ATOM 818 C CA . ALA A 1 99 ? -8.988 -7.315 5.180 1.00 95.81 99 ALA A CA 1
ATOM 819 C C . ALA A 1 99 ? -9.547 -8.611 5.782 1.00 95.81 99 ALA A C 1
ATOM 821 O O . ALA A 1 99 ? -10.756 -8.716 5.951 1.00 95.81 99 ALA A O 1
ATOM 822 N N . SER A 1 100 ? -8.681 -9.538 6.204 1.00 95.50 100 SER A N 1
ATOM 823 C CA . SER A 1 100 ? -9.102 -10.797 6.841 1.00 95.50 100 SER A CA 1
ATOM 824 C C . SER A 1 100 ? -9.890 -10.539 8.132 1.00 95.50 100 SER A C 1
ATOM 826 O O . SER A 1 100 ? -10.887 -11.196 8.414 1.00 95.50 100 SER A O 1
ATOM 828 N N . SER A 1 101 ? -9.474 -9.549 8.927 1.00 95.19 101 SER A N 1
ATOM 829 C CA . SER A 1 101 ? -10.189 -9.189 10.152 1.00 95.19 101 SER A CA 1
ATOM 830 C C . SER A 1 101 ? -11.544 -8.529 9.891 1.00 95.19 101 SER A C 1
ATOM 832 O O . SER A 1 101 ? -12.492 -8.816 10.614 1.00 95.19 101 SER A O 1
ATOM 834 N N . ILE A 1 102 ? -11.647 -7.650 8.892 1.00 95.00 102 ILE A N 1
ATOM 835 C CA . ILE A 1 102 ? -12.880 -6.894 8.613 1.00 95.00 102 ILE A CA 1
ATOM 836 C C . ILE A 1 102 ? -13.896 -7.719 7.833 1.00 95.00 102 ILE A C 1
ATOM 838 O O . ILE A 1 102 ? -15.089 -7.630 8.105 1.00 95.00 102 ILE A O 1
A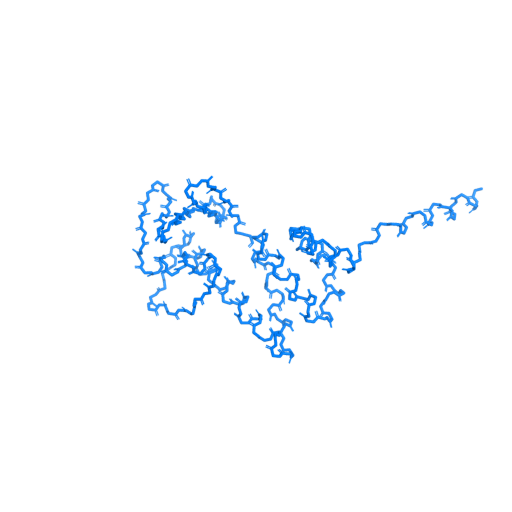TOM 842 N N . CYS A 1 103 ? -13.441 -8.491 6.852 1.00 95.25 103 CYS A N 1
ATOM 843 C CA . CYS A 1 103 ? -14.329 -9.222 5.959 1.00 95.25 103 CYS A CA 1
ATOM 844 C C . CYS A 1 103 ? -14.676 -10.609 6.485 1.00 95.25 103 CYS A C 1
ATOM 846 O O . CYS A 1 103 ? -15.824 -11.028 6.372 1.00 95.25 103 CYS A O 1
ATOM 848 N N . ASP A 1 104 ? -13.700 -11.291 7.088 1.00 95.06 104 ASP A N 1
ATOM 849 C CA . ASP A 1 104 ? -13.840 -12.693 7.490 1.00 95.06 104 ASP A CA 1
ATOM 850 C C . ASP A 1 104 ? -13.916 -12.858 9.016 1.00 95.06 104 ASP A C 1
ATOM 852 O O . ASP A 1 104 ? -14.056 -13.969 9.523 1.00 95.06 104 ASP A O 1
ATOM 856 N N . GLY A 1 105 ? -13.808 -11.762 9.776 1.00 93.06 105 GLY A N 1
ATOM 857 C CA . GLY A 1 105 ? -13.849 -11.792 11.239 1.00 93.06 105 GLY A CA 1
ATOM 858 C C . GLY A 1 105 ? -12.628 -12.456 11.882 1.00 93.06 105 GLY A C 1
ATOM 859 O O . GLY A 1 105 ? -12.681 -12.814 13.058 1.00 93.06 105 GLY A O 1
ATOM 860 N N . VAL A 1 106 ? -11.523 -12.629 11.145 1.00 94.94 106 VAL A N 1
ATOM 861 C CA . VAL A 1 106 ? -10.314 -13.276 11.674 1.00 94.94 106 VAL A CA 1
ATOM 862 C C . VAL A 1 106 ? -9.681 -12.412 12.761 1.00 94.94 106 VAL A C 1
ATOM 864 O O . VAL A 1 106 ? -9.309 -11.255 12.540 1.00 94.94 106 VAL A O 1
ATOM 867 N N . THR A 1 107 ? -9.501 -12.990 13.943 1.00 88.81 107 THR A N 1
ATOM 868 C CA . THR A 1 107 ? -8.865 -12.329 15.081 1.00 88.81 107 THR A CA 1
ATOM 869 C C . THR A 1 107 ? -7.391 -12.699 15.175 1.00 88.81 107 THR A C 1
ATOM 871 O O . THR A 1 107 ? -7.037 -13.876 15.158 1.00 88.81 107 THR A O 1
ATOM 874 N N . PHE A 1 108 ? -6.534 -11.693 15.343 1.00 87.38 108 PHE A N 1
ATOM 875 C CA . PHE A 1 108 ? -5.113 -11.880 15.630 1.00 87.38 108 PHE A CA 1
ATOM 876 C C . PHE A 1 108 ? -4.814 -11.334 17.024 1.00 87.38 108 PHE A C 1
ATOM 878 O O . PHE A 1 108 ? -4.891 -10.127 17.258 1.00 87.38 108 PHE A O 1
ATOM 885 N N . GLU A 1 109 ? -4.493 -12.223 17.957 1.00 84.88 109 GLU A N 1
ATOM 886 C CA . GLU A 1 109 ? -4.111 -11.848 19.318 1.00 84.88 109 GLU A CA 1
ATOM 887 C C . GLU A 1 109 ? -2.614 -11.524 19.392 1.00 84.88 109 GLU A C 1
ATOM 889 O O . GLU A 1 109 ? -1.803 -12.107 18.673 1.00 84.88 109 GLU A O 1
ATOM 894 N N . ASN A 1 110 ? -2.235 -10.590 20.271 1.00 82.75 110 ASN A N 1
ATOM 895 C CA . ASN A 1 110 ? -0.836 -10.217 20.543 1.00 82.75 110 ASN A CA 1
ATOM 896 C C . ASN A 1 110 ? -0.026 -9.756 19.316 1.00 82.75 110 ASN A C 1
ATOM 898 O O . ASN A 1 110 ? 1.205 -9.850 19.293 1.00 82.75 110 ASN A O 1
ATOM 902 N N . LEU A 1 111 ? -0.703 -9.229 18.296 1.00 84.94 111 LEU A N 1
ATOM 903 C CA . LEU A 1 111 ? -0.068 -8.797 17.063 1.00 84.94 111 LEU A CA 1
ATOM 904 C C . LEU A 1 111 ? 0.710 -7.488 17.261 1.00 84.94 111 LEU A C 1
ATOM 906 O O . LEU A 1 111 ? 0.128 -6.416 17.416 1.00 84.94 111 LEU A O 1
ATOM 910 N N . HIS A 1 112 ? 2.037 -7.579 17.197 1.00 82.69 112 HIS A N 1
ATOM 911 C CA . HIS A 1 112 ? 2.942 -6.432 17.233 1.00 82.69 112 HIS A CA 1
ATOM 912 C C . HIS A 1 112 ? 3.697 -6.359 15.912 1.00 82.69 112 HIS A C 1
ATOM 914 O O . HIS A 1 112 ? 4.565 -7.185 15.634 1.00 82.69 112 HIS A O 1
ATOM 920 N N . VAL A 1 113 ? 3.366 -5.371 15.083 1.00 86.06 113 VAL A N 1
ATOM 921 C CA . VAL A 1 113 ? 4.038 -5.157 13.797 1.00 86.06 113 VAL A CA 1
ATOM 922 C C . VAL A 1 113 ? 4.657 -3.764 13.752 1.00 86.06 113 VAL A C 1
ATOM 924 O O . VAL A 1 113 ? 4.124 -2.837 14.366 1.00 86.06 113 VAL A O 1
ATOM 927 N N . PRO A 1 114 ? 5.769 -3.580 13.022 1.00 90.44 114 PRO A N 1
ATOM 928 C CA . PRO A 1 114 ? 6.337 -2.257 12.820 1.00 90.44 114 PRO A CA 1
ATOM 929 C C . PRO A 1 114 ? 5.359 -1.314 12.112 1.00 90.44 114 PRO A C 1
ATOM 931 O O . PRO A 1 114 ? 4.461 -1.731 11.379 1.00 90.44 114 PRO A O 1
ATOM 934 N N . THR A 1 115 ? 5.570 -0.017 12.299 1.00 88.75 115 THR A N 1
ATOM 935 C CA . THR A 1 115 ? 4.725 1.039 11.738 1.00 88.75 115 THR A CA 1
ATOM 936 C C . THR A 1 115 ? 5.468 1.784 10.635 1.00 88.75 115 THR A C 1
ATOM 938 O O . THR A 1 115 ? 6.698 1.856 10.644 1.00 88.75 115 THR A O 1
ATOM 941 N N . THR A 1 116 ? 4.734 2.370 9.693 1.00 93.38 116 THR A N 1
ATOM 942 C CA . THR A 1 116 ? 5.298 3.240 8.652 1.00 93.38 116 THR A CA 1
ATOM 943 C C . THR A 1 116 ? 4.579 4.583 8.618 1.00 93.38 116 THR A C 1
ATOM 945 O O . THR A 1 116 ? 3.600 4.786 9.331 1.00 93.38 116 THR A O 1
ATOM 948 N N . ASP A 1 117 ? 5.071 5.492 7.782 1.00 90.44 117 ASP A N 1
ATOM 949 C CA . ASP A 1 117 ? 4.438 6.773 7.466 1.00 90.44 117 ASP A CA 1
ATOM 950 C C . ASP A 1 117 ? 3.236 6.647 6.512 1.00 90.44 117 ASP A C 1
ATOM 952 O O . ASP A 1 117 ? 2.559 7.634 6.229 1.00 90.44 117 ASP A O 1
ATOM 956 N N . TYR A 1 118 ? 2.957 5.447 5.999 1.00 94.88 118 TYR A N 1
ATOM 957 C CA . TYR A 1 118 ? 1.818 5.200 5.131 1.00 94.88 118 TYR A CA 1
ATOM 958 C C . TYR A 1 118 ? 0.520 5.127 5.945 1.00 94.88 118 TYR A C 1
ATOM 960 O O . TYR A 1 118 ? 0.457 4.428 6.956 1.00 94.88 118 TYR A O 1
ATOM 968 N N . TYR A 1 119 ? -0.538 5.800 5.479 1.00 93.94 119 TYR A N 1
ATOM 969 C CA . TYR A 1 119 ? -1.817 5.938 6.196 1.00 93.94 119 TYR A CA 1
ATOM 970 C C . TYR A 1 119 ? -2.411 4.596 6.658 1.00 93.94 119 TYR A C 1
ATOM 972 O O . TYR A 1 119 ? -2.970 4.499 7.753 1.00 93.94 119 TYR A O 1
ATOM 980 N N . LEU A 1 120 ? -2.242 3.534 5.859 1.00 95.38 120 LEU A N 1
ATOM 981 C CA . LEU A 1 120 ? -2.733 2.204 6.206 1.00 95.38 120 LEU A CA 1
ATOM 982 C C . LEU A 1 120 ? -2.059 1.656 7.468 1.00 95.38 120 LEU A C 1
ATOM 984 O O . LEU A 1 120 ? -2.728 0.996 8.253 1.00 95.38 120 LEU A O 1
ATOM 988 N N . SER A 1 121 ? -0.778 1.962 7.708 1.00 95.50 121 SER A N 1
ATOM 989 C CA . SER A 1 121 ? -0.102 1.567 8.948 1.00 95.50 121 SER A CA 1
ATOM 990 C C . SER A 1 121 ? -0.736 2.225 10.174 1.00 95.50 121 SER A C 1
ATOM 992 O O . SER A 1 121 ? -0.896 1.565 11.197 1.00 95.50 121 SER A O 1
ATOM 994 N N . THR A 1 122 ? -1.134 3.498 10.087 1.00 95.12 122 THR A N 1
ATOM 995 C CA . THR A 1 122 ? -1.843 4.187 11.178 1.00 95.12 122 THR A CA 1
ATOM 996 C C . THR A 1 122 ? -3.178 3.512 11.473 1.00 95.12 122 THR A C 1
ATOM 998 O O . THR A 1 122 ? -3.443 3.143 12.616 1.00 95.12 122 THR A O 1
ATOM 1001 N N . ILE A 1 123 ? -3.993 3.295 10.439 1.00 96.19 123 ILE A N 1
ATOM 1002 C CA . ILE A 1 123 ? -5.316 2.665 10.567 1.00 96.19 123 ILE A CA 1
ATOM 1003 C C . ILE A 1 123 ? -5.191 1.251 11.126 1.00 96.19 123 ILE A C 1
ATOM 1005 O O . ILE A 1 123 ? -5.908 0.891 12.055 1.00 96.19 123 ILE A O 1
ATOM 1009 N N . PHE A 1 124 ? -4.237 0.479 10.609 1.00 96.19 124 PHE A N 1
ATOM 1010 C CA . PHE A 1 124 ? -3.931 -0.862 11.082 1.00 96.19 124 PHE A CA 1
ATOM 1011 C C . PHE A 1 124 ? -3.649 -0.878 12.589 1.00 96.19 124 PHE A C 1
ATOM 1013 O O . PHE A 1 124 ? -4.271 -1.633 13.334 1.00 96.19 124 PHE A O 1
ATOM 1020 N N . ASN A 1 125 ? -2.756 -0.007 13.064 1.00 94.50 125 ASN A N 1
ATOM 1021 C CA . ASN A 1 125 ? -2.422 0.049 14.485 1.00 94.50 125 ASN A CA 1
ATOM 1022 C C . ASN A 1 125 ? -3.622 0.443 15.340 1.00 94.50 125 ASN A C 1
ATOM 1024 O O . ASN A 1 125 ? -3.863 -0.177 16.373 1.00 94.50 125 ASN A O 1
ATOM 1028 N N . LEU A 1 126 ? -4.380 1.460 14.924 1.00 95.12 126 LEU A N 1
ATOM 1029 C CA . LEU A 1 126 ? -5.559 1.900 15.666 1.00 95.12 126 LEU A CA 1
ATOM 1030 C C . LEU A 1 126 ? -6.627 0.801 15.723 1.00 95.12 126 LEU A C 1
ATOM 1032 O O . LEU A 1 126 ? -7.254 0.623 16.767 1.00 95.12 126 LEU A O 1
ATOM 1036 N N . TYR A 1 127 ? -6.786 0.026 14.648 1.00 95.31 127 TYR A N 1
ATOM 1037 C CA . TYR A 1 127 ? -7.683 -1.126 14.598 1.00 95.31 127 TYR A CA 1
ATOM 1038 C C . TYR A 1 127 ? -7.298 -2.199 15.622 1.00 95.31 127 TYR A C 1
ATOM 1040 O O . TYR A 1 127 ? -8.103 -2.523 16.494 1.00 95.31 127 TYR A O 1
ATOM 1048 N N . TYR A 1 128 ? -6.057 -2.697 15.598 1.00 93.69 128 TYR A N 1
ATOM 1049 C CA . TYR A 1 128 ? -5.634 -3.754 16.531 1.00 93.69 128 TYR A CA 1
ATOM 1050 C C . TYR A 1 128 ? -5.482 -3.268 17.979 1.00 93.69 128 TYR A C 1
ATOM 1052 O O . TYR A 1 128 ? -5.640 -4.054 18.909 1.00 93.69 128 TYR A O 1
ATOM 1060 N N . GLN A 1 129 ? -5.274 -1.966 18.197 1.00 92.75 129 GLN A N 1
ATOM 1061 C CA . GLN A 1 129 ? -5.351 -1.346 19.525 1.00 92.75 129 GLN A CA 1
ATOM 1062 C C . GLN A 1 129 ? -6.793 -1.099 20.000 1.00 92.75 129 GLN A C 1
ATOM 1064 O O . GLN A 1 129 ? -6.979 -0.566 21.094 1.00 92.75 129 GLN A O 1
ATOM 1069 N N . LYS A 1 130 ? -7.807 -1.441 19.192 1.00 93.75 130 LYS A N 1
ATOM 1070 C CA . LYS A 1 130 ? -9.232 -1.179 19.457 1.00 93.75 130 LYS A CA 1
ATOM 1071 C C . LYS A 1 130 ? -9.543 0.307 19.708 1.00 93.75 130 LYS A C 1
ATOM 1073 O O . LYS A 1 130 ? -10.468 0.650 20.437 1.00 93.75 130 LYS A O 1
ATOM 1078 N N . LYS A 1 131 ? -8.770 1.208 19.091 1.00 95.62 131 LYS A N 1
ATOM 1079 C CA . LYS A 1 131 ? -8.917 2.671 19.181 1.00 95.62 131 LYS A CA 1
ATOM 1080 C C . LYS A 1 131 ? -9.769 3.204 18.031 1.00 95.62 131 LYS A C 1
ATOM 1082 O O . LYS A 1 131 ? -9.285 3.937 17.168 1.00 95.62 131 LYS A O 1
ATOM 1087 N N . TYR A 1 132 ? -11.040 2.822 18.014 1.00 97.19 132 TYR A N 1
ATOM 1088 C CA . TYR A 1 132 ? -12.007 3.265 17.012 1.00 97.19 132 TYR A CA 1
ATOM 1089 C C . TYR A 1 132 ? -13.423 3.328 17.579 1.00 97.19 132 TYR A C 1
ATOM 1091 O O . TYR A 1 132 ? -13.748 2.647 18.549 1.00 97.19 132 TYR A O 1
ATOM 1099 N N . LYS A 1 133 ? -14.286 4.119 16.935 1.00 97.94 133 LYS A N 1
ATOM 1100 C CA . LYS A 1 133 ? -15.741 3.999 17.082 1.00 97.94 133 LYS A CA 1
ATOM 1101 C C . LYS A 1 133 ? -16.258 3.134 15.936 1.00 97.94 133 LYS A C 1
ATOM 1103 O O . LYS A 1 133 ? -15.929 3.409 14.786 1.00 97.94 133 LYS A O 1
ATOM 1108 N N . TYR A 1 134 ? -17.051 2.114 16.242 1.00 96.88 134 TYR A N 1
ATOM 1109 C CA . TYR A 1 134 ? -17.799 1.374 15.229 1.00 96.88 134 TYR A CA 1
ATOM 1110 C C . TYR A 1 134 ? -19.221 1.924 15.164 1.00 96.88 134 TYR A C 1
ATOM 1112 O O . TYR A 1 134 ? -19.884 2.025 16.196 1.00 96.88 134 TYR A O 1
ATOM 1120 N N . ASP A 1 135 ? -19.653 2.345 13.982 1.00 95.75 135 ASP A N 1
ATOM 1121 C CA . ASP A 1 135 ? -20.951 2.985 13.774 1.00 95.75 135 ASP A CA 1
ATOM 1122 C C . ASP A 1 135 ? -21.412 2.745 12.339 1.00 95.75 135 ASP A C 1
ATOM 1124 O O . ASP A 1 135 ? -20.634 2.966 11.415 1.00 95.75 135 ASP A O 1
ATOM 1128 N N . ASP A 1 136 ? -22.652 2.288 12.151 1.00 93.81 136 ASP A N 1
ATOM 1129 C CA . ASP A 1 136 ? -23.254 2.091 10.825 1.00 93.81 136 ASP A CA 1
ATOM 1130 C C . ASP A 1 136 ? -22.323 1.353 9.835 1.00 93.81 136 ASP A C 1
ATOM 1132 O O . ASP A 1 136 ? -21.972 1.859 8.769 1.00 93.81 136 ASP A O 1
ATOM 1136 N N . ASN A 1 137 ? -21.834 0.179 10.254 1.00 93.12 137 ASN A N 1
ATOM 1137 C CA . ASN A 1 137 ? -20.884 -0.667 9.516 1.00 93.12 137 ASN A CA 1
ATOM 1138 C C . ASN A 1 137 ? -19.581 0.026 9.077 1.00 93.12 137 ASN A C 1
ATOM 1140 O O . ASN A 1 137 ? -18.949 -0.360 8.090 1.00 93.12 137 ASN A O 1
ATOM 1144 N N . ARG A 1 138 ? -19.156 1.051 9.820 1.00 96.81 138 ARG A N 1
ATOM 1145 C CA . ARG A 1 138 ? -17.930 1.809 9.566 1.00 96.81 138 ARG A CA 1
ATOM 1146 C C . ARG A 1 138 ? -17.056 1.854 10.807 1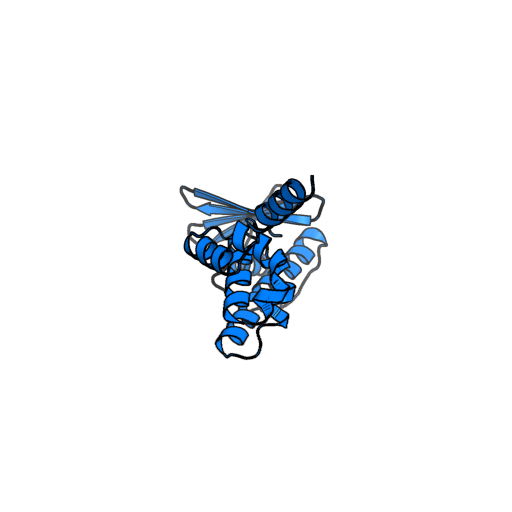.00 96.81 138 ARG A C 1
ATOM 1148 O O . ARG A 1 138 ? -17.531 2.078 11.920 1.00 96.81 138 ARG A O 1
ATOM 1155 N N . TYR A 1 139 ? -15.753 1.713 10.595 1.00 98.00 139 TYR A N 1
ATOM 1156 C CA . TYR A 1 139 ? -14.741 1.953 11.616 1.00 98.00 139 TYR A CA 1
ATOM 1157 C C . TYR A 1 139 ? -14.236 3.386 11.485 1.00 98.00 139 TYR A C 1
ATOM 1159 O O . TYR A 1 139 ? -13.711 3.777 10.442 1.00 98.00 139 TYR A O 1
ATOM 1167 N N . ILE A 1 140 ? -14.404 4.170 12.545 1.00 98.25 140 ILE A N 1
ATOM 1168 C CA . ILE A 1 140 ? -14.034 5.581 12.594 1.00 98.25 140 ILE A CA 1
ATOM 1169 C C . ILE A 1 140 ? -12.830 5.731 13.519 1.00 98.25 140 ILE A C 1
ATOM 1171 O O . ILE A 1 140 ? -12.919 5.495 14.727 1.00 98.25 140 ILE A O 1
ATOM 1175 N N . PHE A 1 141 ? -11.716 6.167 12.945 1.00 97.94 141 PHE A N 1
ATOM 1176 C CA . PHE A 1 141 ? -10.454 6.389 13.636 1.00 97.94 141 PHE A CA 1
ATOM 1177 C C . PHE A 1 141 ? -10.137 7.879 13.691 1.00 97.94 141 PHE A C 1
ATOM 1179 O O . PHE A 1 141 ? -10.400 8.613 12.738 1.00 97.94 141 PHE A O 1
ATOM 1186 N N . LYS A 1 142 ? -9.517 8.319 14.786 1.00 96.56 142 LYS A N 1
ATOM 1187 C CA . LYS A 1 142 ? -8.986 9.677 14.925 1.00 96.56 142 LYS A CA 1
ATOM 1188 C C . LYS A 1 142 ? -7.490 9.608 15.187 1.00 96.56 142 LYS A C 1
ATOM 1190 O O . LYS A 1 142 ? -7.065 8.934 16.122 1.00 96.56 142 LYS A O 1
ATOM 1195 N N . ASP A 1 143 ? -6.721 10.327 14.382 1.00 94.69 143 ASP A N 1
ATOM 1196 C CA . ASP A 1 143 ? -5.287 10.523 14.572 1.00 94.69 143 ASP A CA 1
ATOM 1197 C C . ASP A 1 143 ? -4.950 11.998 14.346 1.00 94.69 143 ASP A C 1
ATOM 1199 O O . ASP A 1 143 ? -4.987 12.499 13.219 1.00 94.69 143 ASP A O 1
ATOM 1203 N N . LYS A 1 144 ? -4.643 12.713 15.434 1.00 91.75 144 LYS A N 1
ATOM 1204 C CA . LYS A 1 144 ? -4.402 14.166 15.425 1.00 91.75 144 LYS A CA 1
ATOM 1205 C C . LYS A 1 144 ? -5.578 14.913 14.768 1.00 91.75 144 LYS A C 1
ATOM 1207 O O . LYS A 1 144 ? -6.703 14.810 15.250 1.00 91.75 144 LYS A O 1
ATOM 1212 N N . ASN A 1 145 ? -5.324 15.624 13.667 1.00 92.88 145 ASN A N 1
ATOM 1213 C CA . ASN A 1 145 ? -6.314 16.414 12.926 1.00 92.88 145 ASN A CA 1
ATOM 1214 C C . ASN A 1 145 ? -6.924 15.642 11.741 1.00 92.88 145 ASN A C 1
ATOM 1216 O O . ASN A 1 145 ? -7.575 16.243 10.888 1.00 92.88 145 ASN A O 1
ATOM 1220 N N . ILE A 1 146 ? -6.687 14.328 11.661 1.00 96.00 146 ILE A N 1
ATOM 1221 C CA . ILE A 1 146 ? -7.168 13.469 10.582 1.00 96.00 146 ILE A CA 1
ATOM 1222 C C . ILE A 1 146 ? -8.186 12.483 11.148 1.00 96.00 146 ILE A C 1
ATOM 1224 O O . ILE A 1 146 ? -7.957 11.824 12.167 1.00 96.00 146 ILE A O 1
ATOM 1228 N N . THR A 1 147 ? -9.324 12.370 10.470 1.00 97.56 147 THR A N 1
ATOM 1229 C CA . THR A 1 147 ? -10.304 11.310 10.713 1.00 97.56 147 THR A CA 1
ATOM 1230 C C . THR A 1 147 ? -10.252 10.317 9.564 1.00 97.56 147 THR A C 1
ATOM 1232 O O . THR A 1 147 ? -10.361 10.716 8.405 1.00 97.56 147 THR A O 1
ATOM 1235 N N . TYR A 1 148 ? -10.118 9.032 9.887 1.00 98.00 148 TYR A N 1
ATOM 1236 C CA . TYR A 1 148 ? -10.206 7.955 8.907 1.00 98.00 148 TYR A CA 1
ATOM 1237 C C . TYR A 1 148 ? -11.525 7.206 9.069 1.00 98.00 148 TYR A C 1
ATOM 1239 O O . TYR A 1 148 ? -11.883 6.833 10.186 1.00 98.00 148 TYR A O 1
ATOM 1247 N N . ILE A 1 149 ? -12.229 6.957 7.966 1.00 97.94 149 ILE A N 1
ATOM 1248 C CA . ILE A 1 149 ? -13.435 6.121 7.949 1.00 97.94 149 ILE A CA 1
ATOM 1249 C C . ILE A 1 149 ? -13.176 4.926 7.045 1.00 97.94 149 ILE A C 1
ATOM 1251 O O . ILE A 1 149 ? -13.040 5.080 5.835 1.00 97.94 149 ILE A O 1
ATOM 1255 N N . LEU A 1 150 ? -13.121 3.737 7.632 1.00 97.88 150 LEU A N 1
ATOM 1256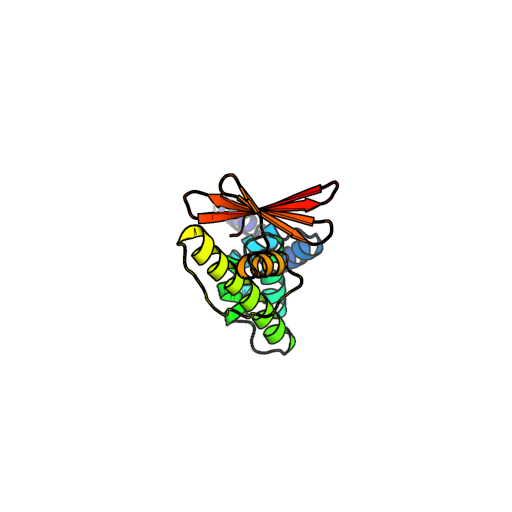 C CA . LEU A 1 150 ? -12.912 2.479 6.927 1.00 97.88 150 LEU A CA 1
ATOM 1257 C C . LEU A 1 150 ? -14.221 1.704 6.829 1.00 97.88 150 LEU A C 1
ATOM 1259 O O . LEU A 1 150 ? -14.927 1.533 7.823 1.00 97.88 150 LEU A O 1
ATOM 1263 N N . HIS A 1 151 ? -14.504 1.201 5.636 1.00 96.06 151 HIS A N 1
ATOM 1264 C CA . HIS A 1 151 ? -15.613 0.294 5.378 1.00 96.06 151 HIS A CA 1
ATOM 1265 C C . HIS A 1 151 ? -15.259 -0.705 4.283 1.00 96.06 151 HIS A C 1
ATOM 1267 O O . HIS A 1 151 ? -14.385 -0.449 3.452 1.00 96.06 151 HIS A O 1
ATOM 1273 N N . ALA A 1 152 ? -15.955 -1.835 4.290 1.00 95.88 152 ALA A N 1
ATOM 1274 C CA . ALA A 1 152 ? -15.874 -2.859 3.260 1.00 95.88 152 ALA A CA 1
ATOM 1275 C C . ALA A 1 152 ? -17.202 -2.920 2.498 1.00 95.88 152 ALA A C 1
ATOM 1277 O O . ALA A 1 152 ? -18.270 -2.794 3.100 1.00 95.88 152 ALA A O 1
ATOM 1278 N N . ASP A 1 153 ? -17.143 -3.104 1.179 1.00 92.88 153 ASP A N 1
ATOM 1279 C CA . ASP A 1 153 ? -18.331 -3.471 0.406 1.00 92.88 153 ASP A CA 1
ATOM 1280 C C . ASP A 1 153 ? -18.647 -4.976 0.541 1.00 92.88 153 ASP A C 1
ATOM 1282 O O . ASP A 1 153 ? -17.905 -5.742 1.157 1.00 92.88 153 ASP A O 1
ATOM 1286 N N . GLN A 1 154 ? -19.743 -5.427 -0.076 1.00 90.25 154 GLN A N 1
ATOM 1287 C CA . GLN A 1 154 ? -20.158 -6.839 -0.059 1.00 90.25 154 GLN A CA 1
ATOM 1288 C C . GLN A 1 154 ? -19.133 -7.804 -0.681 1.00 90.25 154 GLN A C 1
ATOM 1290 O O . GLN A 1 154 ? -19.214 -9.008 -0.462 1.00 90.25 154 GLN A O 1
ATOM 1295 N N . LYS A 1 155 ? -18.192 -7.296 -1.483 1.00 91.25 155 LYS A N 1
ATOM 1296 C CA . LYS A 1 155 ? -17.115 -8.064 -2.118 1.00 91.25 155 LYS A CA 1
ATOM 1297 C C . LYS A 1 155 ? -15.792 -7.927 -1.361 1.00 91.25 155 LYS A C 1
ATOM 1299 O O . LYS A 1 155 ? -14.756 -8.294 -1.907 1.00 91.25 155 LYS A O 1
ATOM 1304 N N . CYS A 1 156 ? -15.816 -7.404 -0.132 1.00 91.50 156 CYS A N 1
ATOM 1305 C CA . CYS A 1 156 ? -14.629 -7.147 0.680 1.00 91.50 156 CYS A CA 1
ATOM 1306 C C . CYS A 1 156 ? -13.656 -6.120 0.054 1.00 91.50 156 CYS A C 1
ATOM 1308 O O . CYS A 1 156 ? -12.463 -6.084 0.357 1.00 91.50 156 CYS A O 1
ATOM 1310 N N . HIS A 1 157 ? -14.129 -5.213 -0.804 1.00 92.19 157 HIS A N 1
ATOM 1311 C CA . HIS A 1 157 ? -13.287 -4.093 -1.216 1.00 92.19 157 HIS A CA 1
ATOM 1312 C C . HIS A 1 157 ? -13.240 -3.046 -0.106 1.00 92.19 157 HIS A C 1
ATOM 1314 O O . HIS A 1 157 ? -14.230 -2.363 0.173 1.00 92.19 157 HIS A O 1
ATOM 1320 N N . LEU A 1 158 ? -12.066 -2.893 0.505 1.00 95.81 158 LEU A N 1
ATOM 1321 C CA . LEU A 1 158 ? -11.842 -1.894 1.541 1.00 95.81 158 LEU A CA 1
ATOM 1322 C C . LEU A 1 158 ? -11.748 -0.490 0.936 1.00 95.81 158 LEU A C 1
ATOM 1324 O O . LEU A 1 158 ? -10.975 -0.233 0.007 1.00 95.81 158 LEU A O 1
ATOM 1328 N N . THR A 1 159 ? -12.507 0.437 1.510 1.00 97.19 159 THR A N 1
ATOM 1329 C CA . THR A 1 159 ? -12.448 1.864 1.198 1.00 97.19 159 THR A CA 1
ATOM 1330 C C . THR A 1 159 ? -12.145 2.656 2.461 1.00 97.19 159 THR A C 1
ATOM 1332 O O . THR A 1 159 ? -12.746 2.422 3.509 1.00 97.19 159 THR A O 1
ATOM 1335 N N . ILE A 1 160 ? -11.215 3.603 2.350 1.00 97.75 160 ILE A N 1
ATOM 1336 C CA . ILE A 1 160 ? -10.825 4.511 3.428 1.00 97.75 160 ILE A CA 1
ATOM 1337 C C . ILE A 1 160 ? -11.083 5.945 2.986 1.00 97.75 160 ILE A C 1
ATOM 1339 O O . ILE A 1 160 ? -10.515 6.411 2.000 1.00 97.75 160 ILE A O 1
ATOM 1343 N N . ASP A 1 161 ? -11.897 6.662 3.748 1.00 97.31 161 ASP A N 1
ATOM 1344 C CA . ASP A 1 161 ? -11.965 8.115 3.675 1.00 97.31 161 ASP A CA 1
ATOM 1345 C C . ASP A 1 161 ? -10.938 8.719 4.628 1.00 97.31 161 ASP A C 1
ATOM 1347 O O . ASP A 1 161 ? -11.020 8.506 5.832 1.00 97.31 161 ASP A O 1
ATOM 1351 N N . GLU A 1 162 ? -9.998 9.490 4.098 1.00 96.69 162 GLU A N 1
ATOM 1352 C CA . GLU A 1 162 ? -9.066 10.321 4.855 1.00 96.69 162 GLU A CA 1
ATOM 1353 C C . GLU A 1 162 ? -9.592 11.761 4.853 1.00 96.69 162 GLU A C 1
ATOM 1355 O O . GLU A 1 162 ? -9.652 12.416 3.807 1.00 96.69 162 GLU A O 1
ATOM 1360 N N . ILE A 1 163 ? -10.021 12.243 6.018 1.00 96.81 163 ILE A N 1
ATOM 1361 C CA . ILE A 1 163 ? -10.669 13.545 6.187 1.00 96.81 163 ILE A CA 1
ATOM 1362 C C . ILE A 1 163 ? -9.760 14.449 7.017 1.00 96.81 163 ILE A C 1
ATOM 1364 O O . ILE A 1 163 ? -9.515 14.190 8.196 1.00 96.81 163 ILE A O 1
ATOM 1368 N N . HIS A 1 164 ? -9.306 15.531 6.393 1.00 94.25 164 HIS A N 1
ATOM 1369 C CA . HIS A 1 164 ? -8.668 16.682 7.031 1.00 94.25 164 HIS A CA 1
ATOM 1370 C C . HIS A 1 164 ? -9.705 17.797 7.204 1.00 94.25 164 HIS A C 1
ATOM 1372 O O . HIS A 1 164 ? -10.769 17.750 6.589 1.00 94.25 164 HIS A O 1
ATOM 1378 N N . GLU A 1 165 ? -9.380 18.852 7.957 1.00 88.69 165 GLU A N 1
ATOM 1379 C CA . GLU A 1 165 ? -10.295 19.978 8.235 1.00 88.69 165 GLU A CA 1
ATOM 1380 C C . GLU A 1 165 ? -11.017 20.546 6.998 1.00 88.69 165 GLU A C 1
ATOM 1382 O O . GLU A 1 165 ? -12.152 21.002 7.100 1.00 88.69 165 GLU A O 1
ATOM 1387 N N . LYS A 1 166 ? -10.363 20.537 5.827 1.00 89.12 166 LYS A N 1
ATOM 1388 C CA . LYS A 1 166 ? -10.882 21.147 4.588 1.00 89.12 166 LYS A CA 1
ATOM 1389 C C . LYS A 1 166 ? -10.883 20.221 3.376 1.00 89.12 166 LYS A C 1
ATOM 1391 O O . LYS A 1 166 ? -11.331 20.626 2.306 1.00 89.12 166 LYS A O 1
ATOM 1396 N N . THR A 1 167 ? -10.344 19.011 3.493 1.00 93.38 167 THR A N 1
ATOM 1397 C CA . THR A 1 167 ? -10.170 18.110 2.349 1.00 93.38 167 THR A CA 1
ATOM 1398 C C . THR A 1 167 ? -10.554 16.688 2.717 1.00 93.38 167 THR A C 1
ATOM 1400 O O . THR A 1 167 ? -10.311 16.220 3.824 1.00 93.38 167 THR A O 1
ATOM 1403 N N . ARG A 1 168 ? -11.148 15.985 1.753 1.00 94.69 168 ARG A N 1
ATOM 1404 C CA . ARG A 1 168 ? -11.441 14.557 1.848 1.00 94.69 168 ARG A CA 1
ATOM 1405 C C . ARG A 1 168 ? -10.760 13.845 0.696 1.00 94.69 168 ARG A C 1
ATOM 1407 O O . ARG A 1 168 ? -10.939 14.224 -0.462 1.00 94.69 168 ARG A O 1
ATOM 1414 N N . LYS A 1 169 ? -10.006 12.802 1.013 1.00 95.19 169 LYS A N 1
ATOM 1415 C CA . LYS A 1 169 ? -9.400 11.898 0.044 1.00 95.19 169 LYS A CA 1
ATOM 1416 C C . LYS A 1 169 ? -9.987 10.508 0.235 1.00 95.19 169 LYS A C 1
ATOM 1418 O O . LYS A 1 169 ? -10.116 10.040 1.357 1.00 95.19 169 LYS A O 1
ATOM 1423 N N . ILE A 1 170 ? -10.363 9.866 -0.865 1.00 95.44 170 ILE A N 1
ATOM 1424 C CA . ILE A 1 170 ? -10.963 8.531 -0.848 1.00 95.44 170 ILE A CA 1
ATOM 1425 C C . ILE A 1 170 ? -9.952 7.552 -1.425 1.00 95.44 170 ILE A C 1
ATOM 1427 O O . ILE A 1 170 ? -9.523 7.704 -2.570 1.00 95.44 170 ILE A O 1
ATOM 1431 N N . HIS A 1 171 ? -9.614 6.542 -0.639 1.00 95.56 171 HIS A N 1
ATOM 1432 C CA . HIS A 1 171 ? -8.701 5.470 -0.991 1.00 95.56 171 HIS A CA 1
ATOM 1433 C C . HIS A 1 171 ? -9.493 4.194 -1.225 1.00 95.56 171 HIS A C 1
ATOM 1435 O O . HIS A 1 171 ? -10.196 3.722 -0.334 1.00 95.56 171 HIS A O 1
ATOM 1441 N N . LYS A 1 172 ? -9.376 3.622 -2.422 1.00 94.62 172 LYS A N 1
ATOM 1442 C CA . LYS A 1 172 ? -9.935 2.301 -2.736 1.00 94.62 172 LYS A CA 1
ATOM 1443 C C . LYS A 1 172 ? -8.788 1.313 -2.721 1.00 94.62 172 LYS A C 1
ATOM 1445 O O . LYS A 1 172 ? -8.022 1.292 -3.680 1.00 94.62 172 LYS A O 1
ATOM 1450 N N . ILE A 1 173 ? -8.661 0.547 -1.644 1.00 88.50 173 ILE A N 1
ATOM 1451 C CA . ILE A 1 173 ? -7.508 -0.325 -1.443 1.00 88.50 173 ILE A CA 1
ATOM 1452 C C . ILE A 1 173 ? -7.630 -1.529 -2.376 1.00 88.50 173 ILE A C 1
ATOM 1454 O O . ILE A 1 173 ? -8.421 -2.441 -2.139 1.00 88.50 173 ILE A O 1
ATOM 1458 N N . ARG A 1 174 ? -6.850 -1.506 -3.452 1.00 84.06 174 ARG A N 1
ATOM 1459 C CA . ARG A 1 174 ? -6.731 -2.573 -4.453 1.00 84.06 174 ARG A CA 1
ATOM 1460 C C . ARG A 1 174 ? -5.314 -3.127 -4.454 1.00 84.06 174 ARG A C 1
ATOM 1462 O O . ARG A 1 174 ? -4.621 -2.984 -3.424 1.00 84.06 174 ARG A O 1
#